Protein AF-S9R1R7-F1 (afdb_monomer)

Solvent-accessible surface area (backbone atoms only — not comparable to full-atom values): 8328 Å² total; per-residue (Å²): 130,60,95,69,80,38,75,19,37,37,17,44,59,70,38,78,62,52,91,47,71,70,29,29,23,54,23,37,49,100,49,42,89,85,51,69,47,80,43,81,52,52,44,69,46,63,76,68,54,34,67,72,34,34,58,56,48,45,67,56,39,72,69,57,48,39,30,34,38,44,42,46,80,46,35,58,89,68,76,56,41,68,60,36,72,63,20,56,54,41,48,56,51,48,25,64,74,43,66,23,33,64,44,73,51,47,79,73,50,64,76,75,49,99,76,64,93,64,68,80,77,81,61,78,63,70,76,72,93,82,80,68,81,80,81,76,77,93,126

Radius of gyration: 15.91 Å; Cα contacts (8 Å, |Δi|>4): 201; chains: 1; bounding box: 38×34×45 Å

Secondary structure (DSSP, 8-state):
--TTS--EEEEETT----SSHHHHHHS--TTTTTSS-SSTTEEEEPSP-SHHHHHHHHHHHTTS-EEEEEE-SSBGGGTSBPPPHHHHHHHHHHHHHHTPEEEE--HHHHHH-TT--S-------PPPTT-SPP-PPP-

Mean predicted aligned error: 11.57 Å

Foldseek 3Di:
DQLLPAQAEEEEAAFAQDDDLQRVLQHPDPCCVVCVRSGPRYHYQYDDLDPVSLVVVLVVLVVLRAAAYEYACFRVVVPRHHHDPNSVVSNVVSCVVSVHFYHHDCPPVVVPDPPCPDPPPRDRPRPPPPPGPPPDDDD

Structure (mmCIF, N/CA/C/O backbone):
data_AF-S9R1R7-F1
#
_entry.id   AF-S9R1R7-F1
#
loop_
_atom_site.group_PDB
_atom_site.id
_atom_site.type_symbol
_atom_site.label_atom_id
_atom_site.label_alt_id
_atom_site.label_comp_id
_atom_site.label_asym_id
_atom_site.label_entity_id
_atom_site.label_seq_id
_atom_site.pdbx_PDB_ins_code
_atom_site.Cartn_x
_atom_site.Cartn_y
_atom_site.Cartn_z
_atom_site.occupancy
_atom_site.B_iso_or_equiv
_atom_site.auth_seq_id
_atom_site.auth_comp_id
_atom_site.auth_asym_id
_atom_site.auth_atom_id
_atom_site.pdbx_PDB_model_num
ATOM 1 N N . MET A 1 1 ? -9.269 10.088 16.460 1.00 38.62 1 MET A N 1
ATOM 2 C CA . MET A 1 1 ? -9.785 8.872 15.788 1.00 38.62 1 MET A CA 1
ATOM 3 C C . MET A 1 1 ? -9.763 9.096 14.282 1.00 38.62 1 MET A C 1
ATOM 5 O O . MET A 1 1 ? -9.989 10.227 13.869 1.00 38.62 1 MET A O 1
ATOM 9 N N . ALA A 1 2 ? -9.458 8.076 13.470 1.00 52.88 2 ALA A N 1
ATOM 10 C CA . ALA A 1 2 ? -9.488 8.201 12.009 1.00 52.88 2 ALA A CA 1
ATOM 11 C C . ALA A 1 2 ? -10.885 8.645 11.541 1.00 52.88 2 ALA A C 1
ATOM 13 O O . ALA A 1 2 ? -11.885 8.147 12.058 1.00 52.88 2 ALA A O 1
ATOM 14 N N . SER A 1 3 ? -10.963 9.559 10.567 1.00 69.69 3 SER A N 1
ATOM 15 C CA . SER A 1 3 ? -12.227 10.183 10.123 1.00 69.69 3 SER A CA 1
ATOM 16 C C . SER A 1 3 ? -13.282 9.192 9.612 1.00 69.69 3 SER A C 1
ATOM 18 O O . SER A 1 3 ? -14.450 9.542 9.492 1.00 69.69 3 SER A O 1
ATOM 20 N N . THR A 1 4 ? -12.874 7.957 9.319 1.00 76.31 4 THR A N 1
ATOM 21 C CA . THR A 1 4 ? -13.721 6.880 8.802 1.00 76.31 4 THR A CA 1
ATOM 22 C C . THR A 1 4 ? -14.268 5.947 9.886 1.00 76.31 4 THR A C 1
ATOM 24 O O . THR A 1 4 ? -15.107 5.107 9.573 1.00 76.31 4 THR A O 1
ATOM 27 N N . GLY A 1 5 ? -13.776 6.022 11.131 1.00 82.31 5 GLY A N 1
ATOM 28 C CA . GLY A 1 5 ? -14.094 5.052 12.192 1.00 82.31 5 GLY A CA 1
ATOM 29 C C . GLY A 1 5 ? -13.538 3.638 11.951 1.00 82.31 5 GLY A C 1
ATOM 30 O O . GLY A 1 5 ? -13.856 2.711 12.691 1.00 82.31 5 GLY A O 1
ATOM 31 N N . ARG A 1 6 ? -12.711 3.457 10.915 1.00 86.38 6 ARG A N 1
ATOM 32 C CA . ARG A 1 6 ? -12.115 2.17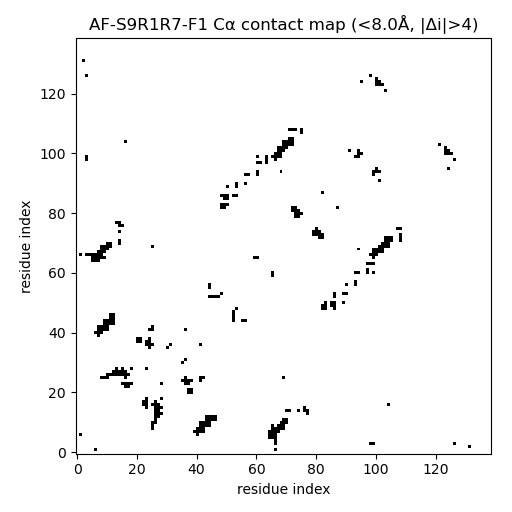6 10.511 1.00 86.38 6 ARG A CA 1
ATOM 33 C C . ARG A 1 6 ? -10.675 2.075 11.009 1.00 86.38 6 ARG A C 1
ATOM 35 O O . ARG A 1 6 ? -10.009 3.093 11.191 1.00 86.38 6 ARG A O 1
ATOM 42 N N . SER A 1 7 ? -10.184 0.851 11.191 1.00 84.25 7 SER A N 1
ATOM 43 C CA . SER A 1 7 ? -8.864 0.591 11.785 1.00 84.25 7 SER A CA 1
ATOM 44 C C . SER A 1 7 ? -7.832 -0.003 10.827 1.00 84.25 7 SER A C 1
ATOM 46 O O . SER A 1 7 ? -6.656 -0.047 11.178 1.00 84.25 7 SER A O 1
ATOM 48 N N . LYS A 1 8 ? -8.230 -0.463 9.631 1.00 89.88 8 LYS A N 1
ATOM 49 C CA . LYS A 1 8 ? -7.300 -1.125 8.704 1.00 89.88 8 LYS A CA 1
ATOM 50 C C . LYS A 1 8 ? -6.662 -0.154 7.724 1.00 89.88 8 LYS A C 1
ATOM 52 O O . LYS A 1 8 ? -7.306 0.781 7.248 1.00 89.88 8 LYS A O 1
ATOM 57 N N . PHE A 1 9 ? -5.425 -0.451 7.359 1.00 90.62 9 PHE A N 1
ATOM 58 C CA . PHE A 1 9 ? -4.645 0.279 6.368 1.00 90.62 9 PHE A CA 1
ATOM 59 C C . PHE A 1 9 ? -4.176 -0.684 5.286 1.00 90.62 9 PHE A C 1
ATOM 61 O O . PHE A 1 9 ? -3.887 -1.845 5.569 1.00 90.62 9 PHE A O 1
ATOM 68 N N . VAL A 1 10 ? -4.106 -0.217 4.045 1.00 91.38 10 VAL A N 1
ATOM 69 C CA . VAL A 1 10 ? -3.557 -0.984 2.923 1.00 91.38 10 VAL A CA 1
ATOM 70 C C . VAL A 1 10 ? -2.378 -0.215 2.339 1.00 91.38 10 VAL A C 1
ATOM 72 O O . VAL A 1 10 ? -2.434 1.004 2.227 1.00 91.38 10 VAL A O 1
ATOM 75 N N . SER A 1 11 ? -1.318 -0.925 1.976 1.00 91.44 11 SER A N 1
ATOM 76 C CA . SER A 1 11 ? -0.099 -0.369 1.371 1.00 91.44 11 SER A CA 1
ATOM 77 C C . SER A 1 11 ? 0.477 -1.328 0.338 1.00 91.44 11 SER A C 1
ATOM 79 O O . SER A 1 11 ? 0.016 -2.470 0.221 1.00 91.44 11 SER A O 1
ATOM 81 N N . ILE A 1 12 ? 1.469 -0.877 -0.425 1.00 90.44 12 ILE A N 1
ATOM 82 C CA . ILE A 1 12 ? 2.181 -1.741 -1.365 1.00 90.44 12 ILE A CA 1
ATOM 83 C C . ILE A 1 12 ? 3.204 -2.591 -0.602 1.00 90.44 12 ILE A C 1
ATOM 85 O O . ILE A 1 12 ? 3.808 -2.157 0.377 1.00 90.44 12 ILE A O 1
ATOM 89 N N . GLU A 1 13 ? 3.356 -3.850 -1.007 1.00 85.81 13 GLU A N 1
ATOM 90 C CA . GLU A 1 13 ? 4.401 -4.713 -0.462 1.00 85.81 1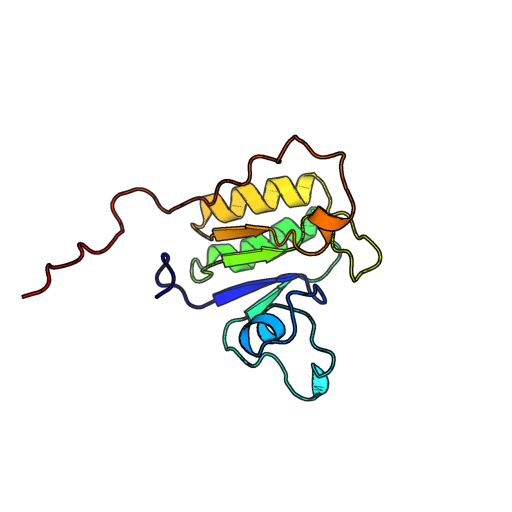3 GLU A CA 1
ATOM 91 C C . GLU A 1 13 ? 5.783 -4.125 -0.784 1.00 85.81 13 GLU A C 1
ATOM 93 O O . GLU A 1 13 ? 6.089 -3.824 -1.940 1.00 85.81 13 GLU A O 1
ATOM 98 N N . ASP A 1 14 ? 6.584 -3.963 0.267 1.00 80.94 14 ASP A N 1
ATOM 99 C CA . ASP A 1 14 ? 7.929 -3.386 0.263 1.00 80.94 14 ASP A CA 1
ATOM 100 C C . ASP A 1 14 ? 8.033 -1.878 -0.052 1.00 80.94 14 ASP A C 1
ATOM 102 O O . ASP A 1 14 ? 9.136 -1.400 -0.299 1.00 80.94 14 ASP A O 1
ATOM 106 N N . SER A 1 15 ? 6.946 -1.091 -0.004 1.00 80.75 15 SER A N 1
ATOM 107 C CA . SER A 1 15 ? 7.038 0.384 -0.104 1.00 80.75 15 SER A CA 1
ATOM 108 C C . SER A 1 15 ? 7.528 1.023 1.197 1.00 80.75 15 SER A C 1
ATOM 110 O O . SER A 1 15 ? 7.174 0.564 2.279 1.00 80.75 15 SER A O 1
ATOM 112 N N . TYR A 1 16 ? 8.319 2.094 1.133 1.00 80.12 16 TYR A N 1
ATOM 113 C CA . TYR A 1 16 ? 8.900 2.723 2.325 1.00 80.12 16 TYR A CA 1
ATOM 114 C C . TYR A 1 16 ? 8.112 3.969 2.758 1.00 80.12 16 TYR A C 1
ATOM 116 O O . TYR A 1 16 ? 7.915 4.883 1.969 1.00 80.12 16 TYR A O 1
ATOM 124 N N . HIS A 1 17 ? 7.708 4.027 4.034 1.00 82.31 17 HIS A N 1
ATOM 125 C CA . HIS A 1 17 ? 6.941 5.151 4.605 1.00 82.31 17 HIS A CA 1
ATOM 126 C C . HIS A 1 17 ? 7.567 5.738 5.887 1.00 82.31 17 HIS A C 1
ATOM 128 O O . HIS A 1 17 ? 6.934 6.531 6.581 1.00 82.31 17 HIS A O 1
ATOM 134 N N . GLY A 1 18 ? 8.802 5.341 6.229 1.00 71.38 18 GLY A N 1
ATOM 135 C CA . GLY A 1 18 ? 9.549 5.822 7.401 1.00 71.38 18 GLY A CA 1
ATOM 136 C C . GLY A 1 18 ? 9.739 4.792 8.525 1.00 71.38 18 GLY A C 1
ATOM 137 O O . GLY A 1 18 ? 9.059 3.766 8.577 1.00 71.38 18 GLY A O 1
ATOM 138 N N . ASN A 1 19 ? 10.603 5.124 9.492 1.00 72.88 19 ASN A N 1
ATOM 139 C CA . ASN A 1 19 ? 11.093 4.211 10.544 1.00 72.88 19 ASN A CA 1
ATOM 140 C C . ASN A 1 19 ? 10.402 4.345 11.919 1.00 72.88 19 ASN A C 1
ATOM 142 O O . ASN A 1 19 ? 10.892 3.833 12.921 1.00 72.88 19 ASN A O 1
ATOM 146 N N . SER A 1 20 ? 9.255 5.023 12.002 1.00 73.62 20 SER A N 1
ATOM 147 C CA . SER A 1 20 ? 8.428 5.005 13.219 1.00 73.62 20 SER A CA 1
ATOM 148 C C . SER A 1 20 ? 7.621 3.698 13.316 1.00 73.62 20 SER A C 1
ATOM 150 O O . SER A 1 20 ? 7.312 3.082 12.297 1.00 73.62 20 SER A O 1
ATOM 152 N N . LEU A 1 21 ? 7.215 3.273 14.522 1.00 66.56 21 LEU A N 1
ATOM 153 C CA . LEU A 1 21 ? 6.450 2.022 14.724 1.00 66.56 21 LEU A CA 1
ATOM 154 C C . LEU A 1 21 ? 5.188 1.932 13.836 1.00 66.56 21 LEU A C 1
ATOM 156 O O . LEU A 1 21 ? 4.862 0.872 13.289 1.00 66.56 21 LEU A O 1
ATOM 160 N N . GLY A 1 22 ? 4.487 3.057 13.659 1.00 68.12 22 GLY A N 1
ATOM 161 C CA . GLY A 1 22 ? 3.288 3.131 12.824 1.00 68.12 22 GLY A CA 1
ATOM 162 C C . GLY A 1 22 ? 3.591 3.065 11.329 1.00 68.12 22 GLY A C 1
ATOM 163 O O . GLY A 1 22 ? 2.915 2.346 10.593 1.00 68.12 22 GLY A O 1
ATOM 164 N N . THR A 1 23 ? 4.640 3.753 10.881 1.00 69.81 23 THR A N 1
ATOM 165 C CA . THR A 1 23 ? 5.036 3.768 9.467 1.00 69.81 23 THR A CA 1
ATOM 166 C C . THR A 1 23 ? 5.670 2.456 9.030 1.00 69.81 23 THR A C 1
ATOM 168 O O . THR A 1 23 ? 5.371 2.001 7.934 1.00 69.81 23 THR A O 1
ATOM 171 N N . MET A 1 24 ? 6.430 1.778 9.894 1.00 71.69 24 MET A N 1
ATOM 172 C CA . MET A 1 24 ? 6.967 0.439 9.617 1.00 71.69 24 MET A CA 1
ATOM 173 C C . MET A 1 24 ? 5.861 -0.611 9.443 1.00 71.69 24 MET A C 1
ATOM 175 O O . MET A 1 24 ? 5.992 -1.525 8.637 1.00 71.69 24 MET A O 1
ATOM 179 N N . SER A 1 25 ? 4.728 -0.462 10.138 1.00 69.50 25 SER A N 1
ATOM 180 C CA . SER A 1 25 ? 3.576 -1.360 9.960 1.00 69.50 25 SER A CA 1
ATOM 181 C C . SER A 1 25 ? 2.911 -1.181 8.586 1.00 69.50 25 SER A C 1
ATOM 183 O O . SER A 1 25 ? 2.438 -2.135 7.964 1.00 69.50 25 SER A O 1
ATOM 185 N N . VAL A 1 26 ? 2.914 0.050 8.069 1.00 69.88 26 VAL A N 1
ATOM 186 C CA . VAL A 1 26 ? 2.370 0.412 6.753 1.00 69.88 26 VAL A CA 1
ATOM 187 C C . VAL A 1 26 ? 3.422 0.316 5.643 1.00 69.88 26 VAL A C 1
ATOM 189 O O . VAL A 1 26 ? 3.055 0.162 4.490 1.00 69.88 26 VAL A O 1
ATOM 192 N N . GLY A 1 27 ? 4.716 0.263 5.938 1.00 63.25 27 GLY A N 1
ATOM 193 C CA . GLY A 1 27 ? 5.789 0.184 4.945 1.00 63.25 27 GLY A CA 1
ATOM 194 C C . GLY A 1 27 ? 6.553 -1.142 4.933 1.00 63.25 27 GLY A C 1
ATOM 195 O O . GLY A 1 27 ? 6.081 -2.164 5.442 1.00 63.25 27 GLY A O 1
ATOM 196 N N . ALA A 1 28 ? 7.716 -1.114 4.294 1.00 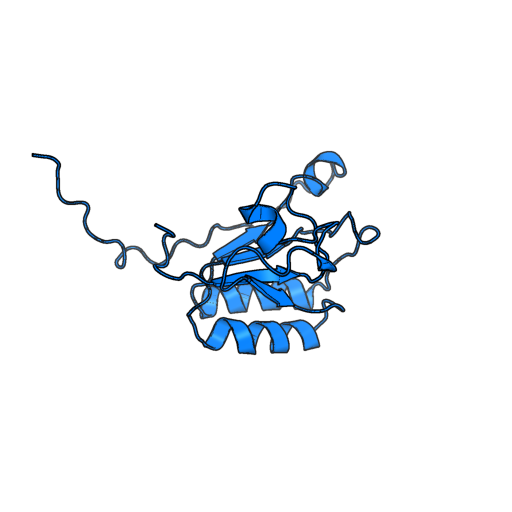58.69 28 ALA A N 1
ATOM 197 C CA . ALA A 1 28 ? 8.827 -2.024 4.486 1.00 58.69 28 ALA A CA 1
ATOM 198 C C . ALA A 1 28 ? 9.515 -1.691 5.813 1.00 58.69 28 ALA A C 1
ATOM 200 O O . ALA A 1 28 ? 9.605 -0.525 6.197 1.00 58.69 28 ALA A O 1
ATOM 201 N N . SER A 1 29 ? 10.020 -2.713 6.491 1.00 56.78 29 SER A N 1
ATOM 202 C CA . SER A 1 29 ? 10.930 -2.558 7.620 1.00 56.78 29 SER A CA 1
ATOM 203 C C . SER A 1 29 ? 12.137 -3.454 7.382 1.00 56.78 29 SER A C 1
ATOM 205 O O . SER A 1 29 ? 11.990 -4.582 6.914 1.00 56.78 29 SER A O 1
ATOM 207 N N . GLU A 1 30 ? 13.328 -2.968 7.721 1.00 54.31 30 GLU A N 1
ATOM 208 C CA . GLU A 1 30 ? 14.559 -3.777 7.704 1.00 54.31 30 GLU A CA 1
ATOM 209 C C . GLU A 1 30 ? 14.503 -4.916 8.740 1.00 54.31 30 GLU A C 1
ATOM 211 O O . GLU A 1 30 ? 15.217 -5.901 8.629 1.00 54.31 30 GLU A O 1
ATOM 216 N N . TYR A 1 31 ? 13.572 -4.819 9.693 1.00 53.53 31 TYR A N 1
ATOM 217 C CA . TYR A 1 31 ? 13.308 -5.785 10.759 1.00 53.53 31 TYR A CA 1
ATOM 218 C C . TYR A 1 31 ? 12.039 -6.609 10.508 1.00 5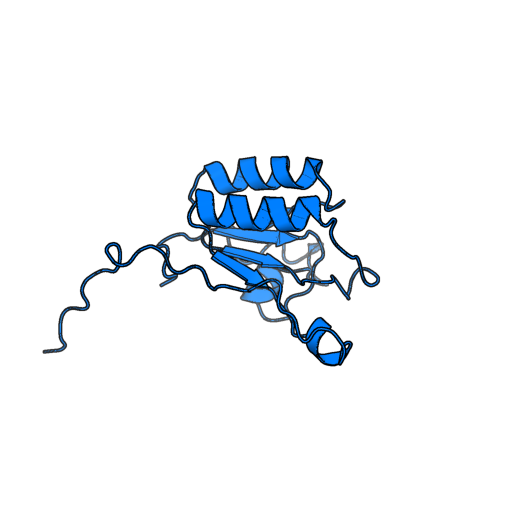3.53 31 TYR A C 1
ATOM 220 O O . TYR A 1 31 ? 11.365 -7.004 11.451 1.00 53.53 31 TYR A O 1
ATOM 228 N N . ARG A 1 32 ? 11.607 -6.793 9.253 1.00 58.53 32 ARG A N 1
ATOM 229 C CA . ARG A 1 32 ? 10.304 -7.422 8.945 1.00 58.53 32 ARG A CA 1
ATOM 230 C C . ARG A 1 32 ? 10.189 -8.862 9.455 1.00 58.53 32 ARG A C 1
ATOM 232 O O . ARG A 1 32 ? 9.081 -9.286 9.781 1.00 58.53 32 ARG A O 1
ATOM 239 N N . GLU A 1 33 ? 11.308 -9.580 9.512 1.00 56.94 33 GLU A N 1
ATOM 240 C CA . GLU A 1 33 ? 11.385 -10.943 10.052 1.00 56.94 33 GLU A CA 1
ATOM 241 C C . GLU A 1 33 ? 11.242 -10.953 11.583 1.00 56.94 33 GLU A C 1
ATOM 243 O O . GLU A 1 33 ? 10.529 -11.799 12.120 1.00 56.94 33 GLU A O 1
ATOM 248 N N . ASP A 1 34 ? 11.800 -9.950 12.266 1.00 53.84 34 ASP A N 1
ATOM 249 C CA . ASP A 1 34 ? 11.770 -9.830 13.731 1.00 53.84 34 ASP A CA 1
ATOM 250 C C . ASP A 1 34 ? 10.524 -9.093 14.263 1.00 53.84 34 ASP A C 1
ATOM 252 O O . ASP A 1 34 ? 10.108 -9.281 15.406 1.00 53.84 34 ASP A O 1
ATOM 256 N N . LEU A 1 35 ? 9.906 -8.240 13.439 1.00 54.66 35 LEU A N 1
ATOM 257 C CA . LEU A 1 35 ? 8.780 -7.365 13.784 1.00 54.66 35 LEU A CA 1
ATOM 258 C C . LEU A 1 35 ? 7.681 -7.421 12.701 1.00 54.66 35 LEU A C 1
ATOM 260 O O . LEU A 1 35 ? 7.426 -6.420 12.014 1.00 54.66 35 LEU A O 1
ATOM 264 N N . PRO A 1 36 ? 6.988 -8.564 12.523 1.00 53.91 36 PRO A N 1
ATOM 265 C CA . PRO A 1 36 ? 5.919 -8.683 11.539 1.00 53.91 36 PRO A CA 1
ATOM 266 C C . PRO A 1 36 ? 4.721 -7.798 11.927 1.00 53.91 36 PRO A C 1
ATOM 268 O O . PRO A 1 36 ? 3.961 -8.124 12.832 1.00 53.91 36 PRO A O 1
ATOM 271 N N . ASN A 1 37 ? 4.544 -6.680 11.210 1.00 54.53 37 ASN A N 1
ATOM 272 C CA . ASN A 1 37 ? 3.421 -5.731 11.306 1.00 54.53 37 ASN A CA 1
ATOM 273 C C . ASN A 1 37 ? 2.994 -5.390 12.750 1.00 54.53 37 ASN A C 1
ATOM 275 O O . ASN A 1 37 ? 2.016 -5.920 13.278 1.00 54.53 37 ASN A O 1
ATOM 279 N N . LEU A 1 38 ? 3.684 -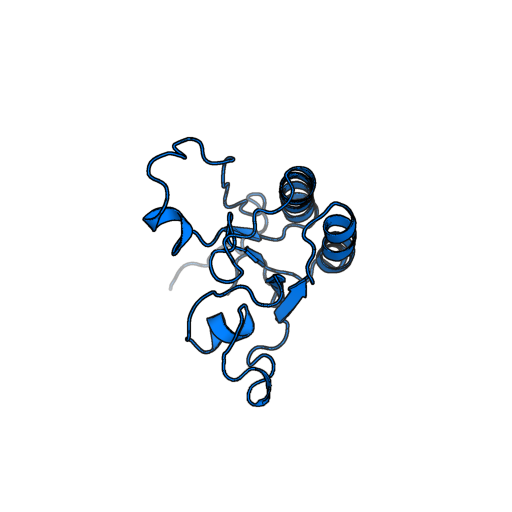4.422 13.352 1.00 61.28 38 LEU A N 1
ATOM 280 C CA . LEU A 1 38 ? 3.491 -3.996 14.746 1.00 61.28 38 LEU A CA 1
ATOM 281 C C . LEU A 1 38 ? 2.082 -3.450 15.044 1.00 61.28 38 LEU A C 1
ATOM 283 O O . LEU A 1 38 ? 1.624 -3.491 16.185 1.00 61.28 38 LEU A O 1
ATOM 287 N N . LEU A 1 39 ? 1.363 -2.982 14.018 1.00 63.91 39 LEU A N 1
ATOM 288 C CA . LEU A 1 39 ? -0.043 -2.597 14.097 1.00 63.91 39 LEU A CA 1
ATOM 289 C C . LEU A 1 39 ? -0.949 -3.614 13.391 1.00 63.91 39 LEU A C 1
ATOM 291 O O . LEU A 1 39 ? -0.845 -3.858 12.183 1.00 63.91 39 LEU A O 1
ATOM 295 N N . ARG A 1 40 ? -1.918 -4.150 14.145 1.00 65.31 40 ARG A N 1
ATOM 296 C CA . ARG A 1 40 ? -2.975 -5.029 13.620 1.00 65.31 40 ARG A CA 1
ATOM 297 C C . ARG A 1 40 ? -3.759 -4.297 12.526 1.00 65.31 40 ARG A C 1
ATOM 299 O O . ARG A 1 40 ? -4.158 -3.152 12.702 1.00 65.31 40 ARG A O 1
ATOM 306 N N . GLY A 1 41 ? -4.035 -4.985 11.419 1.00 77.56 41 GLY A N 1
ATOM 307 C CA . GLY A 1 41 ? -4.861 -4.440 10.336 1.00 77.56 41 GLY A CA 1
ATOM 308 C C . GLY A 1 41 ? -4.097 -3.722 9.221 1.00 77.56 41 GLY A C 1
ATOM 309 O O . GLY A 1 41 ? -4.744 -3.105 8.378 1.00 77.56 41 GLY A O 1
ATOM 310 N N . CYS A 1 42 ? -2.767 -3.831 9.171 1.00 84.44 42 CYS A N 1
ATOM 311 C CA . CYS A 1 42 ? -1.977 -3.398 8.018 1.00 84.44 42 CYS A CA 1
ATOM 312 C C . CYS A 1 42 ? -1.914 -4.514 6.964 1.00 84.44 42 CYS A C 1
ATOM 314 O O . CYS A 1 42 ? -1.321 -5.569 7.179 1.00 84.44 42 CYS A O 1
ATOM 316 N N . LEU A 1 43 ? -2.560 -4.289 5.824 1.00 88.44 43 LEU A N 1
ATOM 317 C CA . LEU A 1 43 ? -2.635 -5.212 4.696 1.00 88.44 43 LEU A CA 1
ATOM 318 C C . LEU A 1 43 ? -1.689 -4.755 3.581 1.00 88.44 43 LEU A C 1
ATOM 320 O O . LEU A 1 43 ? -1.448 -3.558 3.406 1.00 88.44 43 LEU A O 1
ATOM 324 N N . LYS A 1 44 ? -1.174 -5.712 2.806 1.00 88.38 44 LYS A N 1
ATOM 325 C CA . LYS A 1 44 ? -0.201 -5.463 1.737 1.00 88.38 44 LYS A CA 1
ATOM 326 C C . LYS A 1 44 ? -0.731 -5.942 0.395 1.00 88.38 44 LYS A C 1
ATOM 328 O O . LYS A 1 44 ? -1.261 -7.049 0.291 1.00 88.38 44 LYS A O 1
ATOM 333 N N . VAL A 1 45 ? -0.582 -5.110 -0.628 1.00 89.62 45 VAL A N 1
ATOM 334 C CA . VAL A 1 45 ? -0.854 -5.470 -2.020 1.00 89.62 45 VAL A CA 1
ATOM 335 C C . VAL A 1 45 ? 0.462 -5.820 -2.687 1.00 89.62 45 VAL A C 1
ATOM 337 O O . VAL A 1 45 ? 1.365 -4.990 -2.777 1.00 89.62 45 VAL A O 1
ATOM 340 N N . LYS A 1 46 ? 0.551 -7.059 -3.169 1.00 89.19 46 LYS A N 1
ATOM 341 C CA . LYS A 1 46 ? 1.728 -7.540 -3.883 1.00 89.19 46 LYS A CA 1
ATOM 342 C C . LYS A 1 46 ? 1.833 -6.919 -5.269 1.00 89.19 46 LYS A C 1
ATOM 344 O O . LYS A 1 46 ? 0.827 -6.744 -5.972 1.00 89.19 46 LYS A O 1
ATOM 349 N N . ARG A 1 47 ? 3.079 -6.669 -5.655 1.00 87.38 47 ARG A N 1
ATOM 350 C CA . ARG A 1 47 ? 3.502 -6.346 -7.020 1.00 87.38 47 ARG A CA 1
ATOM 351 C C . ARG A 1 47 ? 3.233 -7.552 -7.945 1.00 87.38 47 ARG A C 1
ATOM 353 O O . ARG A 1 47 ? 3.193 -8.678 -7.444 1.00 87.38 47 ARG A O 1
ATOM 360 N N . PRO A 1 48 ? 3.056 -7.360 -9.266 1.00 90.25 48 PRO A N 1
ATOM 361 C CA . PRO A 1 48 ? 3.076 -6.097 -10.025 1.00 90.25 48 PRO A CA 1
ATOM 362 C C . PRO A 1 48 ? 1.834 -5.213 -9.788 1.00 90.25 48 PRO A C 1
ATOM 364 O O . PRO A 1 48 ? 0.809 -5.708 -9.330 1.00 90.25 48 PRO A O 1
ATOM 367 N N . LEU A 1 49 ? 1.929 -3.906 -10.072 1.00 89.69 49 LEU A N 1
ATOM 368 C CA . LEU A 1 49 ? 0.843 -2.916 -9.908 1.00 89.69 49 LEU A CA 1
ATOM 369 C C . LEU A 1 49 ? 0.106 -2.669 -11.231 1.00 89.69 49 LEU A C 1
ATOM 371 O O . LEU A 1 49 ? 0.183 -1.592 -11.821 1.00 89.69 49 LEU A O 1
ATOM 375 N N . ASP A 1 50 ? -0.566 -3.713 -11.701 1.00 90.69 50 ASP A N 1
ATOM 376 C CA . ASP A 1 50 ? -1.240 -3.818 -12.995 1.00 90.69 50 ASP A CA 1
ATOM 377 C C . ASP A 1 50 ? -2.776 -3.895 -12.847 1.00 90.69 50 ASP A C 1
ATOM 379 O O . ASP A 1 50 ? -3.334 -3.686 -11.766 1.00 90.69 50 ASP A O 1
ATOM 383 N N . ALA A 1 51 ? -3.488 -4.219 -13.931 1.00 86.94 51 ALA A N 1
ATOM 384 C CA . ALA A 1 51 ? -4.937 -4.430 -13.896 1.00 86.94 51 ALA A CA 1
ATOM 385 C C . ALA A 1 51 ? -5.351 -5.524 -12.889 1.00 86.94 51 ALA A C 1
ATOM 387 O O . ALA A 1 51 ? -6.301 -5.330 -12.135 1.00 86.94 51 ALA A O 1
ATOM 388 N N . ASN A 1 52 ? -4.590 -6.618 -12.780 1.00 90.31 52 ASN A N 1
ATOM 389 C CA . ASN A 1 52 ? -4.866 -7.682 -11.806 1.00 90.31 52 ASN A CA 1
ATOM 390 C C . ASN A 1 52 ? -4.729 -7.189 -10.356 1.00 90.31 52 ASN A C 1
ATOM 392 O O . ASN A 1 52 ? -5.405 -7.679 -9.444 1.00 90.31 52 ASN A O 1
ATOM 396 N N . ALA A 1 53 ? -3.840 -6.223 -10.110 1.00 91.94 53 ALA A N 1
ATOM 397 C CA . ALA A 1 53 ? -3.712 -5.582 -8.808 1.00 91.94 53 ALA A CA 1
ATOM 398 C C . ALA A 1 53 ? -4.964 -4.785 -8.429 1.00 91.94 53 ALA A C 1
ATOM 400 O O . ALA A 1 53 ? -5.307 -4.749 -7.248 1.00 91.94 53 ALA A O 1
ATOM 401 N N . VAL A 1 54 ? -5.690 -4.216 -9.397 1.00 93.81 54 VAL A N 1
ATOM 402 C CA . VAL A 1 54 ? -6.974 -3.539 -9.145 1.00 93.81 54 VAL A CA 1
ATOM 403 C C . VAL A 1 54 ? -7.982 -4.515 -8.539 1.00 93.81 54 VAL A C 1
ATOM 405 O O . VAL A 1 54 ? -8.600 -4.190 -7.525 1.00 93.81 54 VAL A O 1
ATOM 408 N N . ASP A 1 55 ? -8.074 -5.738 -9.061 1.00 94.19 55 ASP A N 1
ATOM 409 C CA . ASP A 1 55 ? -8.981 -6.759 -8.522 1.00 94.19 55 ASP A CA 1
ATOM 410 C C . ASP A 1 55 ? -8.572 -7.203 -7.113 1.00 94.19 55 ASP A C 1
ATOM 412 O O . ASP A 1 55 ? -9.418 -7.442 -6.244 1.00 94.19 55 ASP A O 1
ATOM 416 N N . ARG A 1 56 ? -7.258 -7.308 -6.856 1.00 93.81 56 ARG A N 1
ATOM 417 C CA . ARG A 1 56 ? -6.728 -7.581 -5.508 1.00 93.81 56 ARG A CA 1
ATOM 418 C C . ARG A 1 56 ? -7.139 -6.479 -4.534 1.00 93.81 56 ARG A C 1
ATOM 420 O O . ARG A 1 56 ? -7.630 -6.788 -3.450 1.00 93.81 56 ARG A O 1
ATOM 427 N N . VAL A 1 57 ? -6.983 -5.216 -4.930 1.00 95.19 57 VAL A N 1
ATOM 428 C CA . VAL A 1 57 ? -7.392 -4.049 -4.136 1.00 95.19 57 VAL A CA 1
ATOM 429 C C . VAL A 1 57 ? -8.898 -4.063 -3.895 1.00 95.19 57 VAL A C 1
ATOM 431 O O . VAL A 1 57 ? -9.331 -3.876 -2.760 1.00 95.19 57 VAL A O 1
A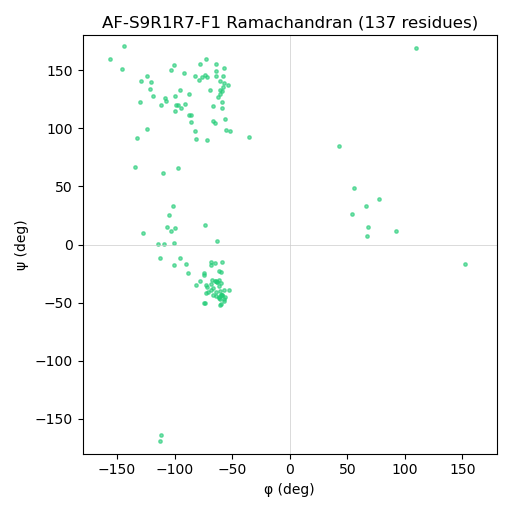TOM 434 N N . GLU A 1 58 ? -9.711 -4.337 -4.915 1.00 96.31 58 GLU A N 1
ATOM 435 C CA . GLU A 1 58 ? -11.166 -4.364 -4.772 1.00 96.31 58 GLU A CA 1
ATOM 436 C C . GLU A 1 58 ? -11.622 -5.391 -3.731 1.00 96.31 58 GLU A C 1
ATOM 438 O O . GLU A 1 58 ? -12.445 -5.067 -2.874 1.00 96.31 58 GLU A O 1
ATOM 443 N N . ARG A 1 59 ? -11.042 -6.598 -3.727 1.00 95.50 59 ARG A N 1
ATOM 444 C CA . ARG A 1 59 ? -11.361 -7.622 -2.716 1.00 95.50 59 ARG A CA 1
ATOM 445 C C . ARG A 1 59 ? -11.072 -7.166 -1.286 1.00 95.50 59 ARG A C 1
ATOM 447 O O . ARG A 1 59 ? -11.789 -7.564 -0.366 1.00 95.50 59 ARG A O 1
ATOM 454 N N . LEU A 1 60 ? -10.040 -6.346 -1.093 1.00 94.25 60 LEU A N 1
ATOM 455 C CA . LEU A 1 60 ? -9.716 -5.765 0.210 1.00 94.25 60 LEU A CA 1
ATOM 456 C C . LEU A 1 60 ? -10.705 -4.653 0.573 1.00 94.25 60 LEU A C 1
ATOM 458 O O . LEU A 1 60 ? -11.291 -4.682 1.653 1.00 94.25 60 LEU A O 1
ATOM 462 N N . LEU A 1 61 ? -10.936 -3.705 -0.338 1.00 95.44 61 LEU A N 1
ATOM 463 C CA . LEU A 1 61 ? -11.741 -2.512 -0.061 1.00 95.44 61 LEU A CA 1
ATOM 464 C C . LEU A 1 61 ? -13.248 -2.796 0.011 1.00 95.44 61 LEU A C 1
ATOM 466 O O . LEU A 1 61 ? -13.964 -2.106 0.739 1.00 95.44 61 LEU A O 1
ATOM 470 N N . ARG A 1 62 ? -13.743 -3.842 -0.666 1.00 96.00 62 ARG A N 1
ATOM 471 C CA . ARG A 1 62 ? -15.167 -4.224 -0.654 1.00 96.00 62 ARG A CA 1
ATOM 472 C C . ARG A 1 62 ? -15.691 -4.561 0.742 1.00 96.00 62 ARG A C 1
ATOM 474 O O . ARG A 1 62 ? -16.883 -4.398 0.991 1.00 96.00 62 ARG A O 1
ATOM 481 N N . LYS A 1 63 ? -14.812 -4.957 1.667 1.00 94.44 63 LYS A N 1
ATOM 482 C CA . LYS A 1 63 ? -15.149 -5.202 3.079 1.00 94.44 63 LYS A CA 1
ATOM 483 C C . LYS A 1 63 ? -15.509 -3.925 3.850 1.00 94.44 63 LYS A C 1
ATOM 485 O O . LYS A 1 63 ? -16.087 -4.024 4.925 1.00 94.44 63 LYS A O 1
ATOM 490 N N . ARG A 1 64 ? -15.199 -2.737 3.304 1.00 93.12 64 ARG A N 1
ATOM 491 C CA . ARG A 1 64 ? -15.483 -1.412 3.894 1.00 93.12 64 ARG A CA 1
ATOM 492 C C . ARG A 1 64 ? -14.952 -1.231 5.324 1.00 93.12 64 ARG A C 1
ATOM 494 O O . ARG A 1 64 ? -15.455 -0.402 6.073 1.00 93.12 64 ARG A O 1
ATOM 501 N N . ASP A 1 65 ? -13.899 -1.958 5.675 1.00 93.25 65 ASP A N 1
ATOM 502 C CA . ASP A 1 65 ? -13.204 -1.914 6.966 1.00 93.25 65 ASP A CA 1
ATOM 503 C C . ASP A 1 65 ? -11.808 -1.268 6.863 1.00 93.25 65 ASP A C 1
ATOM 505 O O . ASP A 1 65 ? -11.109 -1.123 7.867 1.00 93.25 65 ASP A O 1
ATOM 509 N N . VAL A 1 66 ? -11.419 -0.837 5.657 1.00 93.44 66 VAL A N 1
ATOM 510 C CA . VAL A 1 66 ? -10.172 -0.118 5.374 1.00 93.44 66 VAL A CA 1
ATOM 511 C C . VAL A 1 66 ? -10.388 1.389 5.475 1.00 93.44 66 VAL A C 1
ATOM 513 O O . VAL A 1 66 ? -11.207 1.967 4.748 1.00 93.44 66 VAL A O 1
ATOM 516 N N . ALA A 1 67 ? -9.630 2.019 6.371 1.00 92.81 67 ALA A N 1
ATOM 517 C CA . ALA A 1 67 ? -9.599 3.457 6.589 1.00 92.81 67 ALA A CA 1
ATOM 518 C C . ALA A 1 67 ? -8.870 4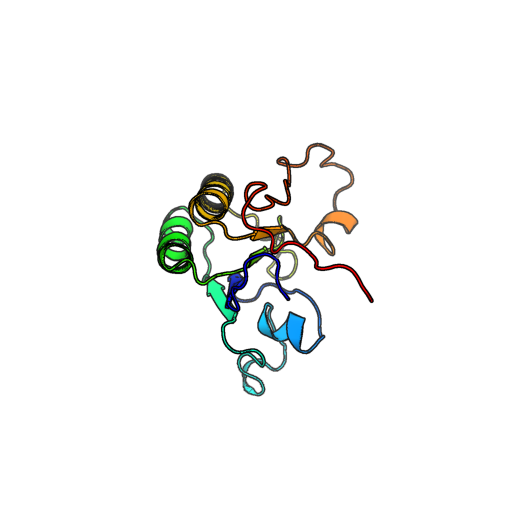.184 5.460 1.00 92.81 67 ALA A C 1
ATOM 520 O O . ALA A 1 67 ? -9.420 5.131 4.897 1.00 92.81 67 ALA A O 1
ATOM 521 N N . ALA A 1 68 ? -7.662 3.726 5.119 1.00 92.19 68 ALA A N 1
ATOM 522 C CA . ALA A 1 68 ? -6.836 4.348 4.094 1.00 92.19 68 ALA A CA 1
ATOM 523 C C . ALA A 1 68 ? -5.999 3.341 3.292 1.00 92.19 68 ALA A C 1
ATOM 525 O O . ALA A 1 68 ? -5.594 2.293 3.797 1.00 92.19 68 ALA A O 1
ATOM 526 N N . PHE A 1 69 ? -5.735 3.708 2.044 1.00 93.12 69 PHE A N 1
ATOM 527 C CA . PHE A 1 69 ? -4.754 3.114 1.154 1.00 93.12 69 PHE A CA 1
ATOM 528 C C . PHE A 1 69 ? -3.596 4.102 0.993 1.00 93.12 69 PHE A C 1
ATOM 530 O O . PHE A 1 69 ? -3.833 5.256 0.637 1.00 93.12 69 PHE A O 1
ATOM 537 N N . ILE A 1 70 ? -2.370 3.662 1.260 1.00 91.81 70 ILE A N 1
ATOM 538 C CA . ILE A 1 70 ? -1.167 4.499 1.301 1.00 91.81 70 ILE A CA 1
ATOM 539 C C . ILE A 1 70 ? -0.185 3.994 0.240 1.00 91.81 70 ILE A C 1
ATOM 541 O O . ILE A 1 70 ? 0.105 2.798 0.192 1.00 91.81 70 ILE A O 1
ATOM 545 N N . MET A 1 71 ? 0.297 4.882 -0.631 1.00 89.75 71 MET A N 1
ATOM 546 C CA . MET A 1 71 ? 1.328 4.553 -1.620 1.00 89.75 71 MET A CA 1
ATOM 547 C C . MET A 1 71 ? 2.101 5.785 -2.084 1.00 89.75 71 MET A C 1
ATOM 549 O O . MET A 1 71 ? 1.582 6.893 -2.030 1.00 89.75 71 MET A O 1
ATOM 553 N N . GLU A 1 72 ? 3.295 5.584 -2.627 1.00 85.06 72 GLU A N 1
ATOM 554 C CA . GLU A 1 72 ? 4.015 6.620 -3.373 1.00 85.06 72 GLU A CA 1
ATOM 555 C C . GLU A 1 72 ? 3.497 6.689 -4.828 1.00 85.06 72 GLU A C 1
ATOM 557 O O . GLU A 1 72 ? 3.179 5.643 -5.405 1.00 85.06 72 GLU A O 1
ATOM 562 N N . PRO A 1 73 ? 3.420 7.873 -5.472 1.00 83.94 73 PRO A N 1
ATOM 563 C CA . PRO A 1 73 ? 3.086 7.972 -6.899 1.00 83.94 73 PRO A CA 1
ATOM 564 C C . PRO A 1 73 ? 4.092 7.260 -7.812 1.00 83.94 73 PRO A C 1
ATOM 566 O O . PRO A 1 73 ? 3.711 6.684 -8.830 1.00 83.94 73 PRO A O 1
ATOM 569 N N . ILE A 1 74 ? 5.370 7.312 -7.437 1.00 82.81 74 ILE A N 1
ATOM 570 C CA . ILE A 1 74 ? 6.472 6.538 -8.008 1.00 82.81 74 ILE A CA 1
ATOM 571 C C . ILE A 1 74 ? 7.186 5.931 -6.810 1.00 82.81 74 ILE A C 1
ATOM 573 O O . ILE A 1 74 ? 7.612 6.674 -5.929 1.00 82.81 74 ILE A O 1
ATOM 577 N N . ILE A 1 75 ? 7.294 4.605 -6.768 1.00 83.44 75 ILE A N 1
ATOM 578 C CA . ILE A 1 75 ? 7.878 3.903 -5.624 1.00 83.44 75 ILE A CA 1
ATOM 579 C C . ILE A 1 75 ? 9.396 3.927 -5.784 1.00 83.44 75 ILE A C 1
ATOM 581 O O . ILE A 1 75 ? 9.972 3.149 -6.554 1.00 83.44 75 ILE A O 1
ATOM 585 N N . CYS A 1 76 ? 10.042 4.873 -5.104 1.00 79.44 76 CYS A N 1
ATOM 586 C CA . CYS A 1 76 ? 11.454 5.181 -5.321 1.00 79.44 76 CYS A CA 1
ATOM 587 C C . CYS A 1 76 ? 12.374 4.073 -4.797 1.00 79.44 76 CYS A C 1
ATOM 589 O O . CYS A 1 76 ? 13.336 3.702 -5.471 1.00 79.44 76 CYS A O 1
ATOM 591 N N . ASN A 1 77 ? 12.057 3.506 -3.630 1.00 78.75 77 ASN A N 1
ATOM 592 C CA . ASN A 1 77 ? 12.890 2.499 -2.967 1.00 78.75 77 ASN A CA 1
ATOM 593 C C . ASN A 1 77 ? 12.937 1.151 -3.711 1.00 78.75 77 ASN A C 1
ATOM 595 O O . ASN A 1 77 ? 13.845 0.359 -3.485 1.00 78.75 77 ASN A O 1
ATOM 599 N N . LEU A 1 78 ? 11.995 0.906 -4.627 1.00 76.81 78 LEU A N 1
ATOM 600 C CA . LEU A 1 78 ? 11.935 -0.299 -5.458 1.00 76.81 78 LEU A CA 1
ATOM 601 C C . LEU A 1 78 ? 12.448 -0.058 -6.887 1.00 76.81 78 LEU A C 1
ATOM 603 O O . LEU A 1 78 ? 11.947 -0.656 -7.838 1.00 76.81 78 LEU A O 1
ATOM 607 N N . GLY A 1 79 ? 13.431 0.833 -7.045 1.00 78.31 79 GLY A N 1
ATOM 608 C CA . GLY A 1 79 ? 14.048 1.125 -8.342 1.00 78.31 79 GLY A CA 1
ATOM 609 C C . GLY A 1 79 ? 13.200 2.034 -9.233 1.00 78.31 79 GLY A C 1
ATOM 610 O O . GLY A 1 79 ? 13.138 1.816 -10.439 1.00 78.31 79 GLY A O 1
ATOM 611 N N . ALA A 1 80 ? 12.541 3.040 -8.643 1.00 81.75 80 ALA A N 1
ATOM 612 C CA . ALA A 1 80 ? 11.645 3.967 -9.345 1.00 81.75 80 ALA A CA 1
ATOM 613 C C . ALA A 1 80 ? 10.513 3.254 -10.110 1.00 81.75 80 ALA A C 1
ATOM 615 O O . ALA A 1 80 ? 10.245 3.525 -11.282 1.00 81.75 80 ALA A O 1
ATOM 616 N N . LEU A 1 81 ? 9.829 2.333 -9.427 1.00 83.62 81 LEU A N 1
ATOM 617 C CA . LEU A 1 81 ? 8.704 1.599 -9.994 1.00 83.62 81 LEU A CA 1
ATOM 618 C C . LEU A 1 81 ? 7.533 2.556 -10.248 1.00 83.62 81 LEU A C 1
ATOM 620 O O . LEU A 1 81 ? 6.983 3.156 -9.322 1.00 83.62 81 LEU A O 1
ATOM 624 N N . VAL A 1 82 ? 7.133 2.662 -11.516 1.00 87.25 82 VAL A N 1
ATOM 625 C CA . VAL A 1 82 ? 5.981 3.457 -11.957 1.00 87.25 82 VAL A CA 1
ATOM 626 C C . VAL A 1 82 ? 4.752 2.543 -12.045 1.00 87.25 82 VAL A C 1
ATOM 628 O O . VAL A 1 82 ? 4.763 1.599 -12.838 1.00 87.25 82 VAL A O 1
ATOM 631 N N . PRO A 1 83 ? 3.691 2.778 -11.249 1.00 87.31 83 PRO A N 1
ATOM 632 C CA . PRO A 1 83 ? 2.456 2.005 -11.346 1.00 87.31 83 PRO A CA 1
ATOM 633 C C . PRO A 1 83 ? 1.767 2.203 -12.701 1.00 87.31 83 PRO A C 1
ATOM 635 O O . PRO A 1 83 ? 1.813 3.294 -13.276 1.00 87.31 83 PRO A O 1
ATOM 638 N N . ASP A 1 84 ? 1.059 1.181 -13.188 1.00 91.31 84 ASP A N 1
ATOM 639 C CA . ASP A 1 84 ? 0.328 1.299 -14.448 1.00 91.31 84 ASP A CA 1
ATOM 640 C C . ASP A 1 84 ? -0.791 2.357 -14.360 1.00 91.31 84 ASP A C 1
ATOM 642 O O . ASP A 1 84 ? -1.471 2.526 -13.339 1.00 91.31 84 ASP A O 1
ATOM 646 N N . ALA A 1 85 ? -1.033 3.076 -15.457 1.00 88.81 85 ALA A N 1
ATOM 647 C CA . ALA A 1 85 ? -2.042 4.130 -15.484 1.00 88.81 85 ALA A CA 1
ATOM 648 C C . ALA A 1 85 ? -3.468 3.590 -15.249 1.00 88.81 85 ALA A C 1
ATOM 650 O O . ALA A 1 85 ? -4.313 4.283 -14.671 1.00 88.81 85 ALA A O 1
ATOM 651 N N . GLN A 1 86 ? -3.764 2.361 -15.687 1.00 89.81 86 GLN A N 1
ATOM 652 C CA . GLN A 1 86 ? -5.026 1.685 -15.391 1.00 89.81 86 GLN A CA 1
ATOM 653 C C . GLN A 1 86 ? -5.129 1.329 -13.911 1.00 89.81 86 GLN A C 1
ATOM 655 O O . GLN A 1 86 ? -6.203 1.526 -13.336 1.00 89.81 86 GLN A O 1
ATOM 660 N N . PHE A 1 87 ? -4.030 0.893 -13.286 1.00 92.62 87 PHE A N 1
ATOM 661 C CA . PHE A 1 87 ? -3.987 0.639 -11.848 1.00 92.62 87 PHE A CA 1
ATOM 662 C C . PHE A 1 87 ? -4.309 1.906 -11.055 1.00 92.62 87 PHE A C 1
ATOM 664 O O . PHE A 1 87 ? -5.244 1.898 -10.256 1.00 92.62 87 PHE A O 1
ATOM 671 N N . MET A 1 88 ? -3.634 3.025 -11.339 1.00 92.81 88 MET A N 1
ATOM 672 C CA . MET A 1 88 ? -3.871 4.293 -10.634 1.00 92.81 88 MET A CA 1
ATOM 673 C C . MET A 1 88 ? -5.315 4.786 -10.782 1.00 92.81 88 MET A C 1
ATOM 675 O O . MET A 1 88 ? -5.951 5.180 -9.800 1.00 92.81 88 MET A O 1
ATOM 679 N N . ARG A 1 89 ? -5.879 4.715 -11.997 1.00 92.50 89 ARG A N 1
ATOM 680 C CA . ARG A 1 89 ? -7.292 5.059 -12.227 1.00 92.50 89 ARG A CA 1
ATOM 681 C C . ARG A 1 89 ? -8.238 4.105 -11.497 1.00 92.50 89 ARG A C 1
ATOM 683 O O . ARG A 1 89 ? -9.243 4.548 -10.941 1.00 92.50 89 ARG A O 1
ATOM 690 N N . GLY A 1 90 ? -7.939 2.807 -11.501 1.00 94.88 90 GLY A N 1
ATOM 691 C CA . GLY A 1 90 ? -8.694 1.784 -10.781 1.00 94.88 90 GLY A CA 1
ATOM 692 C C . GLY A 1 90 ? -8.705 2.044 -9.281 1.00 94.88 90 GLY A C 1
ATOM 693 O O . GLY A 1 90 ? -9.774 2.160 -8.687 1.00 94.88 90 GLY A O 1
ATOM 694 N N . LEU A 1 91 ? -7.529 2.245 -8.695 1.00 95.12 91 LEU A N 1
ATOM 695 C CA . LEU A 1 91 ? -7.348 2.520 -7.278 1.00 95.12 91 LEU A CA 1
ATOM 696 C C . LEU A 1 91 ? -8.134 3.754 -6.824 1.00 95.12 91 LEU A C 1
ATOM 698 O O . LEU A 1 91 ? -8.882 3.673 -5.850 1.00 95.12 91 LEU A O 1
ATOM 702 N N . GLN A 1 92 ? -8.036 4.873 -7.551 1.00 94.75 92 GLN A N 1
ATOM 703 C CA . GLN A 1 92 ? -8.796 6.088 -7.236 1.00 94.75 92 GLN A CA 1
ATOM 704 C C . GLN A 1 92 ? -10.310 5.840 -7.252 1.00 94.75 92 GLN A C 1
ATOM 706 O O . GLN A 1 92 ? -11.023 6.287 -6.349 1.00 94.75 92 GLN A O 1
ATOM 711 N N . ARG A 1 93 ? -10.815 5.103 -8.252 1.00 97.12 93 ARG A N 1
ATOM 712 C CA . ARG A 1 93 ? -12.241 4.748 -8.333 1.00 97.12 93 ARG A CA 1
ATOM 713 C C . ARG A 1 93 ? -12.674 3.856 -7.173 1.00 97.12 93 ARG A C 1
ATOM 715 O O . ARG A 1 93 ? -13.728 4.105 -6.592 1.00 97.12 93 ARG A O 1
ATOM 722 N N . LEU A 1 94 ? -11.883 2.841 -6.827 1.00 97.06 94 LEU A N 1
ATOM 723 C CA . LEU A 1 94 ? -12.200 1.911 -5.742 1.00 97.06 94 LEU A CA 1
ATOM 724 C C . LEU A 1 94 ? -12.184 2.611 -4.378 1.00 97.06 94 LEU A C 1
ATOM 726 O O . LEU A 1 94 ? -13.115 2.431 -3.595 1.00 97.06 94 LEU A O 1
ATOM 730 N N . CYS A 1 95 ? -11.190 3.465 -4.121 1.00 95.69 95 CYS A N 1
ATOM 731 C CA . CYS A 1 95 ? -11.109 4.254 -2.890 1.00 95.69 95 CYS A CA 1
ATOM 732 C C . CYS A 1 95 ? -12.363 5.123 -2.706 1.00 95.69 95 CYS A C 1
ATOM 734 O O . CYS A 1 95 ? -13.010 5.059 -1.659 1.00 95.69 95 CYS A O 1
ATOM 736 N N . ARG A 1 96 ? -12.791 5.835 -3.762 1.00 93.81 96 ARG A N 1
ATOM 737 C CA . ARG A 1 96 ? -14.050 6.606 -3.754 1.00 93.81 96 ARG A CA 1
ATOM 738 C C . ARG A 1 96 ? -15.275 5.714 -3.538 1.00 93.81 96 ARG A C 1
ATOM 740 O O . ARG A 1 96 ? -16.120 6.035 -2.710 1.00 93.81 96 ARG A O 1
ATOM 747 N N . ARG A 1 97 ? -15.365 4.585 -4.249 1.00 95.88 97 ARG A N 1
ATOM 748 C CA . ARG A 1 97 ? -16.501 3.646 -4.180 1.00 95.88 97 ARG A CA 1
ATOM 749 C C . ARG A 1 97 ? -16.706 3.057 -2.782 1.00 95.88 97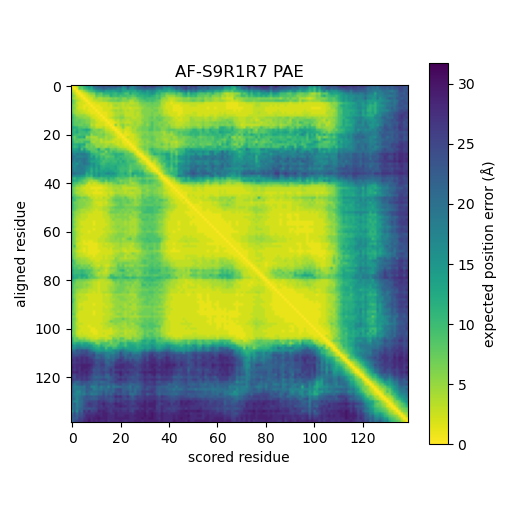 ARG A C 1
ATOM 751 O O . ARG A 1 97 ? -17.846 2.875 -2.356 1.00 95.88 97 ARG A O 1
ATOM 758 N N . TYR A 1 98 ? -15.623 2.724 -2.084 1.00 96.12 98 TYR A N 1
ATOM 759 C CA . TYR A 1 98 ? -15.676 2.046 -0.785 1.00 96.12 98 TYR A CA 1
ATOM 760 C C . TYR A 1 98 ? -15.465 2.988 0.414 1.00 96.12 98 TYR A C 1
ATOM 762 O O . TYR A 1 98 ? -15.522 2.551 1.569 1.00 96.12 98 TYR A O 1
ATOM 770 N N . GLY A 1 99 ? -15.285 4.290 0.165 1.00 93.25 99 GLY A N 1
ATOM 771 C CA . GLY A 1 99 ? -15.067 5.297 1.207 1.00 93.25 99 GLY A CA 1
ATOM 772 C C . GLY A 1 99 ? -13.738 5.110 1.941 1.00 93.25 99 GLY A C 1
ATOM 773 O O . GLY A 1 99 ? -13.665 5.330 3.146 1.00 93.25 99 GLY A O 1
ATOM 774 N N . THR A 1 100 ? -12.719 4.625 1.235 1.00 94.19 100 THR A N 1
ATOM 775 C CA . THR A 1 100 ? -11.350 4.485 1.740 1.00 94.19 100 THR A CA 1
ATOM 776 C C . THR A 1 100 ? -10.550 5.710 1.314 1.00 94.19 100 THR A C 1
ATOM 778 O O . THR A 1 100 ? -10.611 6.116 0.154 1.00 94.19 100 THR A O 1
ATOM 781 N N . LEU A 1 101 ? -9.802 6.311 2.239 1.00 93.44 101 LEU A N 1
ATOM 782 C CA . LEU A 1 101 ? -8.939 7.448 1.927 1.00 93.44 101 LEU A CA 1
ATOM 783 C C . LEU A 1 101 ? -7.765 6.986 1.063 1.00 93.44 101 LEU A C 1
ATOM 785 O O . LEU A 1 101 ? -7.123 5.995 1.389 1.00 93.44 101 LEU A O 1
ATOM 789 N N . LEU A 1 102 ? -7.466 7.706 -0.012 1.00 93.50 102 LEU A N 1
ATOM 790 C CA . LEU A 1 102 ? -6.237 7.501 -0.774 1.00 93.50 102 LEU A CA 1
ATOM 791 C C . LEU A 1 102 ? -5.200 8.525 -0.309 1.00 93.50 102 LEU A C 1
ATOM 793 O O . LEU A 1 102 ? -5.445 9.727 -0.413 1.00 93.50 102 LEU A O 1
ATOM 797 N N . ILE A 1 103 ? -4.071 8.045 0.202 1.00 91.06 103 ILE A N 1
ATOM 798 C CA . ILE A 1 103 ? -2.940 8.853 0.659 1.00 91.06 103 ILE A CA 1
ATOM 799 C C . ILE A 1 103 ? -1.780 8.600 -0.299 1.00 91.06 103 ILE A C 1
ATOM 801 O O . ILE A 1 103 ? -1.334 7.461 -0.450 1.00 91.06 103 ILE A O 1
ATOM 805 N N . LEU A 1 104 ? -1.320 9.668 -0.948 1.00 89.00 104 LEU A N 1
ATOM 806 C CA . LEU A 1 104 ? -0.131 9.647 -1.787 1.00 89.00 104 LEU A CA 1
ATOM 807 C C . LEU A 1 104 ? 1.042 10.213 -0.985 1.00 89.00 104 LEU A C 1
ATOM 809 O O . LEU A 1 104 ? 1.005 11.373 -0.582 1.00 89.00 104 LEU A O 1
ATOM 813 N N . ASP A 1 105 ? 2.033 9.371 -0.713 1.00 83.56 105 ASP A N 1
ATOM 814 C CA . ASP A 1 105 ? 3.259 9.743 -0.013 1.00 83.56 105 ASP A CA 1
ATOM 815 C C . ASP A 1 105 ? 4.270 10.297 -1.024 1.00 83.56 105 ASP A C 1
ATOM 817 O O . ASP A 1 105 ? 4.817 9.563 -1.844 1.00 83.56 105 ASP A O 1
ATOM 821 N N . GLU A 1 106 ? 4.460 11.615 -1.010 1.00 80.38 106 GLU A N 1
ATOM 822 C CA . GLU A 1 106 ? 5.329 12.321 -1.957 1.00 80.38 106 GLU A CA 1
ATOM 823 C C . GLU A 1 106 ? 6.676 12.726 -1.347 1.00 80.38 106 GLU A C 1
ATOM 825 O O . GLU A 1 106 ? 7.408 13.489 -1.971 1.00 80.38 106 GLU A O 1
ATOM 830 N N . VAL A 1 107 ? 7.051 12.229 -0.160 1.00 70.62 107 VAL A N 1
ATOM 831 C CA . VAL A 1 107 ? 8.310 12.641 0.494 1.00 70.62 107 VAL A CA 1
ATOM 832 C C . VAL A 1 107 ? 9.523 12.400 -0.415 1.00 70.62 107 VAL A C 1
ATOM 834 O O . VAL A 1 107 ? 10.350 13.294 -0.591 1.00 70.62 107 VAL A O 1
ATOM 837 N N . ALA A 1 108 ? 9.606 11.230 -1.056 1.00 59.09 108 ALA A N 1
ATOM 838 C CA . ALA A 1 108 ? 10.690 10.911 -1.987 1.00 59.09 108 ALA A CA 1
ATOM 839 C C . ALA A 1 108 ? 10.466 11.495 -3.396 1.00 59.09 108 ALA A C 1
ATOM 841 O O . ALA A 1 108 ? 11.413 11.897 -4.073 1.00 59.09 108 ALA A O 1
ATOM 842 N N . THR A 1 109 ? 9.215 11.562 -3.856 1.00 57.47 109 THR A N 1
ATOM 843 C CA . THR A 1 109 ? 8.877 11.970 -5.230 1.00 57.47 109 THR A CA 1
ATOM 844 C C . THR A 1 109 ? 8.936 13.488 -5.431 1.00 57.47 109 THR A C 1
ATOM 846 O O . THR A 1 109 ? 9.326 13.954 -6.506 1.00 57.47 109 THR A O 1
ATOM 849 N N . ALA A 1 110 ? 8.634 14.272 -4.391 1.00 52.59 110 ALA A N 1
ATOM 850 C CA . ALA A 1 110 ? 8.702 15.732 -4.414 1.00 52.59 110 ALA A CA 1
ATOM 851 C C . ALA A 1 110 ? 10.144 16.259 -4.530 1.00 52.59 110 ALA A C 1
ATOM 853 O O . ALA A 1 110 ? 10.368 17.301 -5.147 1.00 52.59 110 ALA A O 1
ATOM 854 N N . ALA A 1 111 ? 11.132 15.530 -4.000 1.00 44.84 111 ALA A N 1
ATOM 855 C CA . ALA A 1 111 ? 12.542 15.918 -4.067 1.00 44.84 111 ALA A CA 1
ATOM 856 C C . ALA A 1 111 ? 13.166 15.721 -5.466 1.00 44.84 111 ALA A C 1
ATOM 858 O O . ALA A 1 111 ? 14.129 16.404 -5.811 1.00 44.84 111 ALA A O 1
ATOM 859 N N . GLY A 1 112 ? 12.620 14.816 -6.290 1.00 40.84 112 GLY A N 1
ATOM 860 C CA . GLY A 1 112 ? 13.233 14.406 -7.561 1.00 40.84 112 GLY A CA 1
ATOM 861 C C . GLY A 1 112 ? 12.659 15.039 -8.833 1.00 40.84 112 GLY A C 1
ATOM 862 O O . GLY A 1 112 ? 13.311 14.999 -9.874 1.00 40.84 112 GLY A O 1
ATOM 863 N N . SER A 1 113 ? 11.455 15.622 -8.811 1.00 43.31 113 SER A N 1
ATOM 864 C CA . SER A 1 113 ? 10.773 16.034 -10.049 1.00 43.31 113 SER A CA 1
ATOM 865 C C . SER A 1 113 ? 10.198 17.446 -9.996 1.00 43.31 113 SER A C 1
ATOM 867 O O . SER A 1 113 ? 9.020 17.672 -9.739 1.00 43.31 113 SER A O 1
ATOM 869 N N . ARG A 1 114 ? 11.007 18.418 -10.432 1.00 39.84 114 ARG A N 1
ATOM 870 C CA . ARG A 1 114 ? 10.595 19.809 -10.716 1.00 39.84 114 ARG A CA 1
ATOM 871 C C . ARG A 1 114 ? 9.556 19.928 -11.863 1.00 39.84 114 ARG A C 1
ATOM 873 O O . ARG A 1 114 ? 9.207 21.038 -12.258 1.00 39.84 114 ARG A O 1
ATOM 880 N N . ARG A 1 115 ? 9.078 18.809 -12.438 1.00 38.44 115 ARG A N 1
ATOM 881 C CA . ARG A 1 115 ? 8.357 18.747 -13.726 1.00 38.44 115 ARG A CA 1
ATOM 882 C C . ARG A 1 115 ? 6.890 18.304 -13.664 1.00 38.44 115 ARG A C 1
ATOM 884 O O . ARG A 1 115 ? 6.241 18.301 -14.706 1.00 38.44 115 ARG A O 1
ATOM 891 N N . GLN A 1 116 ? 6.326 18.000 -12.493 1.00 43.16 116 GLN A N 1
ATOM 892 C CA . GLN A 1 116 ? 4.927 17.554 -12.386 1.00 43.16 116 GLN A CA 1
ATOM 893 C C . GLN A 1 116 ? 4.018 18.603 -11.727 1.00 43.16 116 GLN A C 1
ATOM 895 O O . GLN A 1 116 ? 3.377 18.377 -10.713 1.00 43.16 116 GLN A O 1
ATOM 900 N N . ARG A 1 117 ? 3.901 19.778 -12.363 1.00 34.97 117 ARG A N 1
ATOM 901 C CA . ARG A 1 117 ? 2.925 20.835 -12.008 1.00 34.97 117 ARG A CA 1
ATOM 902 C C . ARG A 1 117 ? 1.471 20.517 -12.400 1.00 34.97 117 ARG A C 1
ATOM 904 O O . ARG A 1 117 ? 0.629 21.409 -12.446 1.00 34.97 117 ARG A O 1
ATOM 911 N N . ARG A 1 118 ? 1.148 19.255 -12.679 1.00 32.22 118 ARG A N 1
ATOM 912 C CA . ARG A 1 118 ? -0.241 18.796 -12.752 1.00 32.22 118 ARG A CA 1
ATOM 913 C C . ARG A 1 118 ? -0.397 17.637 -11.782 1.00 32.22 118 ARG A C 1
ATOM 915 O O . ARG A 1 118 ? -0.021 16.522 -12.146 1.00 32.22 118 ARG A O 1
ATOM 922 N N . PRO A 1 119 ? -0.936 17.869 -10.575 1.00 39.34 119 PRO A N 1
ATOM 923 C CA . PRO A 1 119 ? -1.374 16.750 -9.773 1.00 39.34 119 PRO A CA 1
ATOM 924 C C . PRO A 1 119 ? -2.448 16.034 -10.597 1.00 39.34 119 PRO A C 1
ATOM 926 O O . PRO A 1 119 ? -3.390 16.666 -11.085 1.00 39.34 119 PRO A O 1
ATOM 929 N N . CYS A 1 120 ? -2.328 14.715 -10.765 1.00 34.06 120 CYS A N 1
ATOM 930 C CA . CYS A 1 120 ? -3.535 13.905 -10.883 1.00 34.06 120 CYS A CA 1
ATOM 931 C C . CYS A 1 120 ? -4.326 14.234 -9.623 1.00 34.06 120 CYS A C 1
ATOM 933 O O . CYS A 1 120 ? -3.939 13.769 -8.560 1.00 34.06 120 CYS A O 1
ATOM 935 N N . SER A 1 121 ? -5.303 15.137 -9.737 1.00 32.28 121 SER A N 1
ATOM 936 C CA . SER A 1 121 ? -5.946 15.871 -8.646 1.00 32.28 121 SER A CA 1
ATOM 937 C C . SER A 1 121 ? -6.093 15.018 -7.383 1.00 32.28 121 SER A C 1
ATOM 939 O O . SER A 1 121 ? -7.073 14.278 -7.234 1.00 32.28 121 SER A O 1
ATOM 941 N N . ALA A 1 122 ? -5.101 15.104 -6.492 1.00 36.50 122 ALA A N 1
ATOM 942 C CA . ALA A 1 122 ? -5.100 14.423 -5.214 1.00 36.50 122 ALA A CA 1
ATOM 943 C C . ALA A 1 122 ? -6.131 15.149 -4.356 1.00 36.50 122 ALA A C 1
ATOM 945 O O . ALA A 1 122 ? -5.868 16.161 -3.717 1.00 36.50 122 ALA A O 1
ATOM 946 N N . SER A 1 123 ? -7.369 14.679 -4.438 1.00 30.94 123 SER A N 1
ATOM 947 C CA . SER A 1 123 ? -8.414 15.069 -3.511 1.00 30.94 123 SER A CA 1
ATOM 948 C C . SER A 1 123 ? -8.304 14.096 -2.353 1.00 30.94 123 SER A C 1
ATOM 950 O O . SER A 1 123 ? -8.627 12.916 -2.514 1.00 30.94 123 SER A O 1
ATOM 952 N N . VAL A 1 124 ? -7.879 14.587 -1.185 1.00 38.41 124 VAL A N 1
ATOM 953 C CA . VAL A 1 124 ? -8.298 13.987 0.085 1.00 38.41 124 VAL A CA 1
ATOM 954 C C . VAL A 1 124 ? -9.818 13.925 0.001 1.00 38.41 124 VAL A C 1
ATOM 956 O O . VAL A 1 124 ? -10.508 14.934 0.130 1.00 38.41 124 VAL A O 1
ATOM 959 N N . THR A 1 125 ? -10.349 12.763 -0.370 1.00 44.84 125 THR A N 1
ATOM 960 C CA . THR A 1 125 ? -11.787 12.609 -0.555 1.00 44.84 125 THR A CA 1
ATOM 961 C C . THR A 1 125 ? -12.356 12.404 0.835 1.00 44.84 125 THR A C 1
ATOM 963 O O . THR A 1 125 ? -12.381 11.291 1.350 1.00 44.84 125 THR A O 1
ATOM 966 N N . LEU A 1 126 ? -12.730 13.512 1.473 1.00 40.25 126 LEU A N 1
ATOM 967 C CA . LEU A 1 126 ? -13.477 13.489 2.722 1.00 40.25 126 LEU A CA 1
ATOM 968 C C . LEU A 1 126 ? -14.817 12.770 2.476 1.00 40.25 126 LEU A C 1
ATOM 970 O O . LEU A 1 126 ? -15.419 12.967 1.414 1.00 40.25 126 LEU A O 1
ATOM 974 N N . PRO A 1 127 ? -15.300 11.940 3.417 1.00 41.72 127 PRO A N 1
ATOM 975 C CA . PRO A 1 127 ? -16.642 11.378 3.320 1.00 41.72 127 PRO A CA 1
ATOM 976 C C . PRO A 1 127 ? -17.686 12.510 3.214 1.00 41.72 127 PRO A C 1
ATOM 978 O O . PRO A 1 127 ? -17.441 13.620 3.701 1.00 41.72 127 PRO A O 1
ATOM 981 N N . PRO A 1 128 ? -18.841 12.269 2.564 1.00 38.50 128 PRO A N 1
ATOM 982 C CA . PRO A 1 128 ? -19.865 13.291 2.361 1.00 38.50 128 PRO A CA 1
ATOM 983 C C . PRO A 1 128 ? -20.282 13.945 3.688 1.00 38.50 128 PRO A C 1
ATOM 985 O O . PRO A 1 128 ? -20.452 13.269 4.707 1.00 38.50 128 PRO A O 1
ATOM 988 N N . ARG A 1 129 ? -20.430 15.280 3.673 1.00 36.19 129 ARG A N 1
ATOM 989 C CA . ARG A 1 129 ? -20.859 16.083 4.830 1.00 36.19 129 ARG A CA 1
ATOM 990 C C . ARG A 1 129 ? -22.210 15.551 5.325 1.00 36.19 129 ARG A C 1
ATOM 992 O O . ARG A 1 129 ? -23.214 15.707 4.644 1.00 36.19 129 ARG A O 1
ATOM 999 N N . GLY A 1 130 ? -22.209 14.890 6.480 1.00 39.81 130 GLY A N 1
ATOM 1000 C CA . GLY A 1 130 ? -23.401 14.259 7.062 1.00 39.81 130 GLY A CA 1
ATOM 1001 C C . GLY A 1 130 ? -23.111 13.050 7.958 1.00 39.81 130 GLY A C 1
ATOM 1002 O O . GLY A 1 130 ? -23.959 12.686 8.761 1.00 39.81 130 GLY A O 1
ATOM 1003 N N . GLN A 1 131 ? -21.911 12.463 7.873 1.00 42.09 131 GLN A N 1
ATOM 1004 C CA . GLN A 1 131 ? -21.470 11.347 8.733 1.00 42.09 131 GLN A CA 1
ATOM 1005 C C . GLN A 1 131 ? -20.431 11.747 9.797 1.00 42.09 131 GLN A C 1
ATOM 1007 O O . GLN A 1 131 ? -19.765 10.889 10.371 1.00 42.09 131 GLN A O 1
ATOM 1012 N N . LEU A 1 132 ? -20.259 13.045 10.064 1.00 41.47 132 LEU A N 1
ATOM 1013 C CA . LEU A 1 132 ? -19.401 13.505 11.156 1.00 41.47 132 LEU A CA 1
ATOM 1014 C C . LEU A 1 132 ? -20.231 13.563 12.448 1.00 41.47 132 LEU A C 1
ATOM 1016 O O . LEU A 1 132 ? -21.304 14.173 12.425 1.00 41.47 132 LEU A O 1
ATOM 1020 N N . PRO A 1 133 ? -19.773 12.974 13.570 1.00 36.72 133 PRO A N 1
ATOM 1021 C CA . PRO A 1 133 ? -20.424 13.195 14.853 1.00 36.72 133 PRO A CA 1
ATOM 1022 C C . PRO A 1 133 ? -20.398 14.695 15.166 1.00 36.72 133 PRO A C 1
ATOM 1024 O O . PRO A 1 133 ? -19.372 15.362 15.002 1.00 36.72 133 PRO A O 1
ATOM 1027 N N . ARG A 1 134 ? -21.552 15.236 15.574 1.00 32.97 134 ARG A N 1
ATOM 1028 C CA . ARG A 1 134 ? -21.644 16.603 16.091 1.00 32.97 134 ARG A CA 1
ATOM 1029 C C . ARG A 1 134 ? -20.716 16.687 17.299 1.00 32.97 134 ARG A C 1
ATOM 1031 O O . ARG A 1 134 ? -20.916 15.970 18.274 1.00 32.97 134 ARG A O 1
ATOM 1038 N N . TRP A 1 135 ? -19.700 17.537 17.211 1.00 39.00 135 TRP A N 1
ATOM 1039 C CA . TRP A 1 135 ? -18.877 17.889 18.357 1.00 39.00 135 TRP A CA 1
ATOM 1040 C C . TRP A 1 135 ? -19.780 18.622 19.347 1.00 39.00 135 TRP A C 1
ATOM 1042 O O . TRP A 1 135 ? -20.198 19.751 19.096 1.00 39.00 135 TRP A O 1
ATOM 1052 N N . GLY A 1 136 ? -20.164 17.919 20.413 1.00 32.12 136 GLY A N 1
ATOM 1053 C CA . GLY A 1 136 ? -20.800 18.517 21.577 1.00 32.12 136 GLY A CA 1
ATOM 1054 C C . GLY A 1 136 ? -19.840 19.530 22.184 1.00 32.12 136 GLY A C 1
ATOM 1055 O O . GLY A 1 136 ? -18.643 19.261 22.297 1.00 32.12 136 GLY A O 1
ATOM 1056 N N . GLY A 1 137 ? -20.372 20.712 22.480 1.00 31.84 137 GLY A N 1
ATOM 1057 C CA . GLY A 1 137 ? -19.631 21.808 23.077 1.00 31.84 137 GLY A CA 1
ATOM 1058 C C . GLY A 1 137 ? -19.018 21.409 24.412 1.00 31.84 137 GLY A C 1
ATOM 1059 O O . GLY A 1 137 ? -19.585 20.627 25.172 1.00 31.84 137 GLY A O 1
ATOM 1060 N N . LEU A 1 138 ? -17.841 21.970 24.655 1.00 36.12 138 LEU A N 1
ATOM 1061 C CA . LEU A 1 138 ? -17.245 22.076 25.974 1.00 36.12 138 LEU A CA 1
ATOM 1062 C C . LEU A 1 138 ? -18.192 22.868 26.886 1.00 36.12 138 LEU A C 1
ATOM 1064 O O . LEU A 1 138 ? -18.514 24.019 26.586 1.00 36.12 138 LEU A O 1
ATOM 1068 N N . SER A 1 139 ? -18.585 22.244 27.991 1.00 35.62 139 SER A N 1
ATOM 1069 C CA . SER A 1 139 ? -18.943 22.880 29.260 1.00 35.62 139 SER A CA 1
ATOM 1070 C C . SER A 1 139 ? -18.504 21.953 30.379 1.00 35.62 139 SER A C 1
ATOM 1072 O O . SER A 1 139 ? -18.888 20.764 30.283 1.00 35.62 139 SER A O 1
#

Organism: Cystobacter fuscus (strain ATCC 25194 / DSM 2262 / NBRC 100088 / M29) (NCBI:txid1242864)

Sequence (139 aa):
MASTGRSKFVSIEDSYHGNSLGTMSVGASEYREDLPNLLRGCLKVKRPLDANAVDRVERLLRKRDVAAFIMEPIICNLGALVPDAQFMRGLQRLCRRYGTLLILDEVATAAGSRRQRRPCSASVTLPPRGQLPRWGGLS

InterPro domains:
  IPR005814 Aminotransferase class-III [PF00202] (3-112)
  IPR015421 Pyridoxal phosphate-dependent transferase, major domain [G3DSA:3.40.640.10] (1-122)
  IPR015424 Pyridoxal phosphate-dependent transferase [SSF53383] (2-112)
  IPR050103 Class-III Pyridoxal-phosphate-dependent Aminotransferase [PTHR11986] (8-111)

Nearest PDB structures (foldseek):
  8ht2-assembly1_A  TM=8.182E-01  e=3.248E-06  Corynebacterium glutamicum ATCC 13032
  8ht2-assembly1_B  TM=8.122E-01  e=4.508E-06  Corynebacterium glutamicum ATCC 13032
  8ht4-assembly1_A  TM=8.164E-01  e=6.680E-06  Corynebacterium glutamicum ATCC 13032
  3k28-assembly2_C  TM=8.143E-01  e=9.270E-06  Bacillus anthracis str. 'A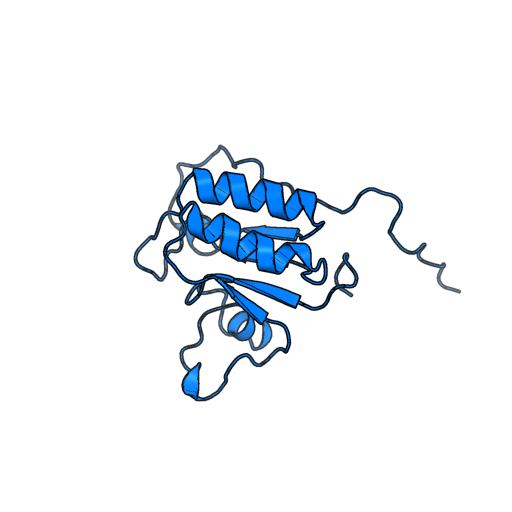mes Ancestor'
  6g1f-assembly3_E  TM=7.625E-01  e=5.139E-06  Stutzerimonas stutzeri

pLDDT: mean 72.54, std 21.76, range [30.94, 97.12]